Protein AF-A0A662V1V0-F1 (afdb_monomer_lite)

Sequence (169 aa):
TSYGFIDRLKAFKAYSDPVEKKAYLLTKFLARRRILKYSDEVNAEVPVDNHLTRIALRIGLISIRGPLFDKVIKEVEVNYEEDIWIRLYIRKAYKLLSRRLGIDPLILDDFLWFFGRKCCVYEKPFCITKIPCKGLGLEFKVCPFKEFCKAFKDKVILNEHTYRNTYYY

Radius of gyration: 16.56 Å; chains: 1; bounding box: 36×38×41 Å

Structure (mmCIF, N/CA/C/O backbone):
data_AF-A0A662V1V0-F1
#
_entry.id   AF-A0A662V1V0-F1
#
loop_
_atom_site.group_PDB
_atom_site.id
_atom_site.type_symbol
_atom_site.label_atom_id
_atom_site.label_alt_id
_atom_site.label_comp_id
_atom_site.label_asym_id
_atom_site.label_entity_id
_atom_site.label_seq_id
_atom_site.pdbx_PDB_ins_code
_atom_site.Cartn_x
_atom_site.Cartn_y
_atom_site.Cartn_z
_atom_site.occupancy
_atom_site.B_iso_or_equiv
_atom_site.auth_seq_id
_atom_site.auth_comp_id
_atom_site.auth_asym_id
_atom_site.auth_atom_id
_atom_site.pdbx_PDB_model_num
ATOM 1 N N . THR A 1 1 ? -21.864 16.178 16.562 1.00 48.38 1 THR A N 1
ATOM 2 C CA . THR A 1 1 ? -21.367 15.091 15.686 1.00 48.38 1 THR A CA 1
ATOM 3 C C . THR A 1 1 ? -20.425 14.221 16.495 1.00 48.38 1 THR A C 1
ATOM 5 O O . THR A 1 1 ? -19.496 14.750 17.086 1.00 48.38 1 THR A O 1
ATOM 8 N N . SER A 1 2 ? -20.708 12.924 16.637 1.00 60.28 2 SER A N 1
ATOM 9 C CA . SER A 1 2 ? -19.844 12.014 17.407 1.00 60.28 2 SER A CA 1
ATOM 10 C C . SER A 1 2 ? -18.673 11.557 16.535 1.00 60.28 2 SER A C 1
ATOM 12 O O . SER A 1 2 ? -18.903 11.013 15.460 1.00 60.28 2 SER A O 1
ATOM 14 N N . TYR A 1 3 ? -17.438 11.789 16.982 1.00 78.31 3 TYR A N 1
ATOM 15 C CA . TYR A 1 3 ? -16.227 11.316 16.303 1.00 78.31 3 TYR A CA 1
ATOM 16 C C . TYR A 1 3 ? -16.090 9.788 16.409 1.00 78.31 3 TYR A C 1
ATOM 18 O O . TYR A 1 3 ? -16.262 9.226 17.503 1.00 78.31 3 TYR A O 1
ATOM 26 N N . GLY A 1 4 ? -15.753 9.129 15.292 1.00 86.88 4 GLY A N 1
ATOM 27 C CA . GLY A 1 4 ? -15.513 7.684 15.219 1.00 86.88 4 GLY A CA 1
ATOM 28 C C . GLY A 1 4 ? -14.192 7.258 15.871 1.00 86.88 4 GLY A C 1
ATOM 29 O O . GLY A 1 4 ? -13.386 8.092 16.283 1.00 86.88 4 GLY A O 1
ATOM 30 N N . PHE A 1 5 ? -13.951 5.946 15.977 1.00 90.06 5 PHE A N 1
ATOM 31 C CA . PHE A 1 5 ? -12.741 5.406 16.619 1.00 90.06 5 PHE A CA 1
ATOM 32 C C . PHE A 1 5 ? -11.446 5.940 15.984 1.00 90.06 5 PHE A C 1
ATOM 34 O O . PHE A 1 5 ? -10.576 6.432 16.699 1.00 90.06 5 PHE A O 1
ATOM 41 N N . ILE A 1 6 ? -11.355 5.917 14.649 1.00 91.06 6 ILE A N 1
ATOM 42 C CA . ILE A 1 6 ? -10.198 6.432 13.898 1.00 91.06 6 ILE A CA 1
ATOM 43 C C . ILE A 1 6 ? -9.987 7.929 14.160 1.00 91.06 6 ILE A C 1
ATOM 45 O O . ILE A 1 6 ? -8.865 8.353 14.423 1.00 91.06 6 ILE A O 1
ATOM 49 N N . ASP A 1 7 ? -11.059 8.724 14.168 1.00 90.00 7 ASP A N 1
ATOM 50 C CA . ASP A 1 7 ? -10.963 10.167 14.407 1.00 90.00 7 ASP A CA 1
ATOM 51 C C . ASP A 1 7 ? -10.478 10.493 15.818 1.00 90.00 7 ASP A C 1
ATOM 53 O O . ASP A 1 7 ? -9.671 11.400 16.002 1.00 90.00 7 ASP A O 1
ATOM 57 N N . ARG A 1 8 ? -10.907 9.716 16.818 1.00 92.00 8 ARG A N 1
ATOM 58 C CA . ARG A 1 8 ? -10.439 9.876 18.203 1.00 92.00 8 ARG A CA 1
ATOM 59 C C . ARG A 1 8 ? -8.948 9.578 18.346 1.00 92.00 8 ARG A C 1
ATOM 61 O O . ARG A 1 8 ? -8.285 10.216 19.160 1.00 92.00 8 ARG A O 1
ATOM 68 N N . LEU A 1 9 ? -8.402 8.653 17.552 1.00 93.50 9 LEU A N 1
ATOM 69 C CA . LEU A 1 9 ? -6.971 8.344 17.581 1.00 93.50 9 LEU A CA 1
ATOM 70 C C . LEU A 1 9 ? -6.109 9.514 17.088 1.00 93.50 9 LEU A C 1
ATOM 72 O O . LEU A 1 9 ? -4.989 9.665 17.571 1.00 93.50 9 LEU A O 1
ATOM 76 N N . LYS A 1 10 ? -6.624 10.387 16.211 1.00 91.00 10 LYS A N 1
ATOM 77 C CA . LYS A 1 10 ? -5.875 11.539 15.666 1.00 91.00 10 LYS A CA 1
ATOM 78 C C . LYS A 1 10 ? -5.424 12.546 16.728 1.00 91.00 10 LYS A C 1
ATOM 80 O O . LYS A 1 10 ? -4.506 13.317 16.470 1.00 91.00 10 LYS A O 1
ATOM 85 N N . ALA A 1 11 ? -6.021 12.520 17.922 1.00 92.50 11 ALA A N 1
ATOM 86 C CA . ALA A 1 11 ? -5.571 13.321 19.060 1.00 92.50 11 ALA A CA 1
ATOM 87 C C . ALA A 1 11 ? -4.157 12.937 19.542 1.00 92.50 11 ALA A C 1
ATOM 89 O O . ALA A 1 11 ? -3.470 13.741 20.170 1.00 92.50 11 ALA A O 1
ATOM 90 N N . PHE A 1 12 ? -3.701 11.719 19.245 1.00 93.81 12 PHE A N 1
ATOM 91 C CA . PHE A 1 12 ? -2.374 11.240 19.604 1.00 93.81 12 PHE A CA 1
ATOM 92 C C . PHE A 1 12 ? -1.431 11.349 18.402 1.00 93.81 12 PHE A C 1
ATOM 94 O O . PHE A 1 12 ? -1.694 10.789 17.337 1.00 93.81 12 PHE A O 1
ATOM 101 N N . LYS A 1 13 ? -0.264 11.972 18.603 1.00 91.12 13 LYS A N 1
ATOM 102 C CA . LYS A 1 13 ? 0.767 12.166 17.562 1.00 91.12 13 LYS A CA 1
ATOM 103 C C . LYS A 1 13 ? 1.178 10.870 16.840 1.00 91.12 13 LYS A C 1
ATOM 105 O O . LYS A 1 13 ? 1.510 10.885 15.663 1.00 91.12 13 LYS A O 1
ATOM 110 N N . ALA A 1 14 ? 1.121 9.721 17.516 1.00 90.75 14 ALA A N 1
ATOM 111 C CA . ALA A 1 14 ? 1.430 8.425 16.906 1.00 90.75 14 ALA A CA 1
ATOM 112 C C . ALA A 1 14 ? 0.438 7.997 15.799 1.00 90.75 14 ALA A C 1
ATOM 114 O O . ALA A 1 14 ? 0.784 7.160 14.964 1.00 90.75 14 ALA A O 1
ATOM 115 N N . TYR A 1 15 ? -0.771 8.566 15.780 1.00 93.31 15 TYR A N 1
ATOM 116 C CA . TYR A 1 15 ? -1.839 8.271 14.819 1.00 93.31 15 TYR A CA 1
ATOM 117 C C . TYR A 1 15 ? -2.230 9.495 13.973 1.00 93.31 15 TYR A C 1
ATOM 119 O O . TYR A 1 15 ? -3.259 9.464 13.304 1.00 93.31 15 TYR A O 1
ATOM 127 N N . SER A 1 16 ? -1.412 10.554 13.956 1.00 90.50 16 SER A N 1
ATOM 128 C CA . SER A 1 16 ? -1.654 11.757 13.145 1.00 90.50 16 SER A CA 1
ATOM 129 C C . SER A 1 16 ? -1.232 11.614 11.677 1.00 90.50 16 SER A C 1
ATOM 131 O O . SER A 1 16 ? -1.162 12.612 10.964 1.00 90.50 16 SER A O 1
ATOM 133 N N . ASP A 1 17 ? -0.929 10.392 11.224 1.00 91.12 17 ASP A N 1
ATOM 134 C CA . ASP A 1 17 ? -0.664 10.102 9.814 1.00 91.12 17 ASP A CA 1
ATOM 135 C C . ASP A 1 17 ? -1.871 10.534 8.963 1.00 91.12 17 ASP A C 1
ATOM 137 O O . ASP A 1 17 ? -2.969 10.014 9.189 1.00 91.12 17 ASP A O 1
ATOM 141 N N . PRO A 1 18 ? -1.699 11.409 7.953 1.00 90.88 18 PRO A N 1
ATOM 142 C CA . PRO A 1 18 ? -2.790 11.823 7.068 1.00 90.88 18 PRO A CA 1
ATOM 143 C C . PRO A 1 18 ? -3.476 10.663 6.332 1.00 90.88 18 PRO A C 1
ATOM 145 O O . PRO A 1 18 ? -4.613 10.802 5.882 1.00 90.88 18 PRO A O 1
ATOM 148 N N . VAL A 1 19 ? -2.800 9.515 6.203 1.00 94.06 19 VAL A N 1
ATOM 149 C CA . VAL A 1 19 ? -3.337 8.299 5.562 1.00 94.06 19 VAL A CA 1
ATOM 150 C C . VAL A 1 19 ? -3.774 7.241 6.582 1.00 94.06 19 VAL A C 1
ATOM 152 O O . VAL A 1 19 ? -4.265 6.174 6.212 1.00 94.06 19 VAL A O 1
ATOM 155 N N . GLU A 1 20 ? -3.669 7.556 7.875 1.00 94.62 20 GLU A N 1
ATOM 156 C CA . GLU A 1 20 ? -4.233 6.795 8.992 1.00 94.62 20 GLU A CA 1
ATOM 157 C C . GLU A 1 20 ? -3.759 5.328 9.059 1.00 94.62 20 GLU A C 1
ATOM 159 O O . GLU A 1 20 ? -4.422 4.493 9.680 1.00 94.62 20 GLU A O 1
ATOM 164 N N . LYS A 1 21 ? -2.598 4.986 8.470 1.00 94.38 21 LYS A N 1
ATOM 165 C CA . LYS A 1 21 ? -2.097 3.599 8.383 1.00 94.38 21 LYS A CA 1
ATOM 166 C C . LYS A 1 21 ? -2.101 2.918 9.752 1.00 94.38 21 LYS A C 1
ATOM 168 O O . LYS A 1 21 ? -2.668 1.838 9.917 1.00 94.38 21 LYS A O 1
ATOM 173 N N . LYS A 1 22 ? -1.481 3.561 10.749 1.00 94.50 22 LYS A N 1
ATOM 174 C CA . LYS A 1 22 ? -1.361 3.026 12.117 1.00 94.50 22 LYS A CA 1
ATOM 175 C C . LYS A 1 22 ? -2.724 2.883 12.802 1.00 94.50 22 LYS A C 1
ATOM 177 O O . LYS A 1 22 ? -2.923 1.932 13.554 1.00 94.50 22 LYS A O 1
ATOM 182 N N . ALA A 1 23 ? -3.673 3.775 12.513 1.00 94.50 23 ALA A N 1
ATOM 183 C CA . ALA A 1 23 ? -5.013 3.733 13.094 1.00 94.50 23 ALA A CA 1
ATOM 184 C C . ALA A 1 23 ? -5.829 2.547 12.548 1.00 94.50 23 ALA A C 1
ATOM 186 O O . ALA A 1 23 ? -6.425 1.792 13.323 1.00 94.50 23 ALA A O 1
ATOM 187 N N . TYR A 1 24 ? -5.795 2.313 11.231 1.00 94.69 24 TYR A N 1
ATOM 188 C CA . TYR A 1 24 ? -6.440 1.141 10.627 1.00 94.69 24 TYR A CA 1
ATOM 189 C C . TYR A 1 24 ? -5.747 -0.167 11.013 1.00 94.69 24 TYR A C 1
ATOM 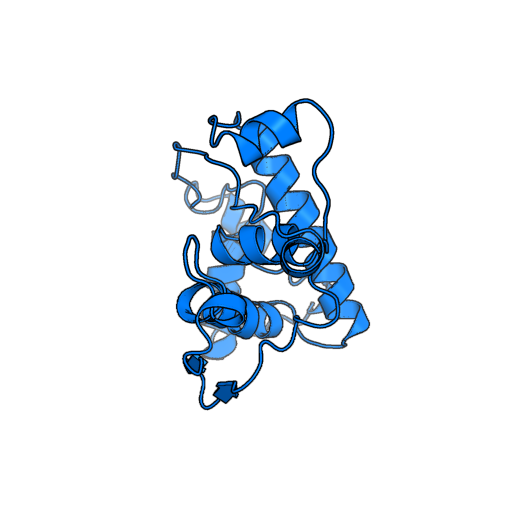191 O O . TYR A 1 24 ? -6.422 -1.161 11.281 1.00 94.69 24 TYR A O 1
ATOM 199 N N . LEU A 1 25 ? -4.417 -0.167 11.139 1.00 95.00 25 LEU A N 1
ATOM 200 C CA . LEU A 1 25 ? -3.676 -1.337 11.608 1.00 95.00 25 LEU A CA 1
ATOM 201 C C . LEU A 1 25 ? -4.051 -1.712 13.052 1.00 95.00 25 LEU A C 1
ATOM 203 O O . LEU A 1 25 ? -4.295 -2.886 13.340 1.00 95.00 25 LEU A O 1
ATOM 207 N N . LEU A 1 26 ? -4.155 -0.727 13.952 1.00 95.19 26 LEU A N 1
ATOM 208 C CA . LEU A 1 26 ? -4.643 -0.954 15.313 1.00 95.19 26 LEU A CA 1
ATOM 209 C C . LEU A 1 26 ? -6.073 -1.507 15.296 1.00 95.19 26 LEU A C 1
ATOM 211 O O . LEU A 1 26 ? -6.352 -2.514 15.948 1.00 95.19 26 LEU A O 1
ATOM 215 N N . THR A 1 27 ? -6.958 -0.880 14.518 1.00 93.44 27 THR A N 1
ATOM 216 C CA . THR A 1 27 ? -8.356 -1.312 14.356 1.00 93.44 27 THR A CA 1
ATOM 217 C C . THR A 1 27 ? -8.428 -2.773 13.923 1.00 93.44 27 THR A C 1
ATOM 219 O O . THR A 1 27 ? -9.130 -3.561 14.558 1.00 93.44 27 THR A O 1
ATOM 222 N N . LYS A 1 28 ? -7.624 -3.172 12.927 1.00 93.62 28 LYS A N 1
ATOM 223 C CA . LYS A 1 28 ? -7.496 -4.566 12.484 1.00 93.62 28 LYS A CA 1
ATOM 224 C C . LYS A 1 28 ? -7.129 -5.492 13.635 1.00 93.62 28 LYS A C 1
ATOM 226 O O . LYS A 1 28 ? -7.796 -6.503 13.849 1.00 93.62 28 LYS A O 1
ATOM 231 N N . PHE A 1 29 ? -6.094 -5.162 14.404 1.00 95.19 29 PHE A N 1
ATOM 232 C CA . PHE A 1 29 ? -5.645 -6.025 15.495 1.00 95.19 29 PHE A CA 1
ATOM 233 C C . PHE A 1 29 ? -6.669 -6.180 16.617 1.00 95.19 29 PHE A C 1
ATOM 235 O O . PHE A 1 29 ? -6.803 -7.290 17.144 1.00 95.19 29 PHE A O 1
ATOM 242 N N . LEU A 1 30 ? -7.376 -5.106 16.969 1.00 94.75 30 LEU A N 1
ATOM 243 C CA . LEU A 1 30 ? -8.431 -5.131 17.979 1.00 94.75 30 LEU A CA 1
ATOM 244 C C . LEU A 1 30 ? -9.651 -5.919 17.488 1.00 94.75 30 LEU A C 1
ATOM 246 O O . LEU A 1 30 ? -10.179 -6.750 18.227 1.00 94.75 30 LEU A O 1
ATOM 250 N N . ALA A 1 31 ? -10.054 -5.717 16.232 1.00 91.56 31 ALA A N 1
ATOM 251 C CA . ALA A 1 31 ? -11.191 -6.405 15.633 1.00 91.56 31 ALA A CA 1
ATOM 252 C C . ALA A 1 31 ? -10.961 -7.911 15.489 1.00 91.56 31 ALA A C 1
ATOM 254 O O . ALA A 1 31 ? -11.799 -8.713 15.901 1.00 91.56 31 ALA A O 1
ATOM 255 N N . ARG A 1 32 ? -9.781 -8.326 15.009 1.00 90.88 32 ARG A N 1
ATOM 256 C CA . ARG A 1 32 ? -9.412 -9.751 14.900 1.00 90.88 32 ARG A CA 1
ATOM 257 C C . ARG A 1 32 ? -9.402 -10.471 16.248 1.00 90.88 32 ARG A C 1
ATOM 259 O O . ARG A 1 32 ? -9.681 -11.663 16.302 1.00 90.88 32 ARG A O 1
ATOM 266 N N . ARG A 1 33 ? -9.114 -9.745 17.332 1.00 94.44 33 ARG A N 1
ATOM 267 C CA . ARG A 1 33 ? -9.143 -10.256 18.712 1.00 94.44 33 ARG A CA 1
ATOM 268 C C . ARG A 1 33 ? -10.507 -10.122 19.386 1.00 94.44 33 ARG A C 1
ATOM 270 O O . ARG A 1 33 ? -10.624 -10.468 20.554 1.00 94.44 33 ARG A O 1
ATOM 277 N N . ARG A 1 34 ? -11.526 -9.630 18.671 1.00 92.81 34 ARG A N 1
ATOM 278 C CA . ARG A 1 34 ? -12.879 -9.370 19.191 1.00 92.81 34 ARG A CA 1
ATOM 279 C C . ARG A 1 34 ? -12.914 -8.365 20.355 1.00 92.81 34 ARG A C 1
ATOM 281 O O . ARG A 1 34 ? -13.869 -8.356 21.120 1.00 92.81 34 ARG A O 1
ATOM 288 N N . ILE A 1 35 ? -11.894 -7.509 20.468 1.00 94.44 35 ILE A N 1
ATOM 289 C CA . ILE A 1 35 ? -11.827 -6.424 21.463 1.00 94.44 35 ILE A CA 1
ATOM 290 C C . ILE A 1 35 ? -12.645 -5.219 20.987 1.00 94.44 35 ILE A C 1
ATOM 292 O O . ILE A 1 35 ? -13.304 -4.553 21.777 1.00 94.44 35 ILE A O 1
ATOM 296 N N . LEU A 1 36 ? -12.612 -4.947 19.681 1.00 89.00 36 LEU A N 1
ATOM 297 C CA . LEU A 1 36 ? -13.368 -3.875 19.044 1.00 89.00 36 LEU A CA 1
ATOM 298 C C . LEU A 1 36 ? -14.302 -4.477 17.996 1.00 89.00 36 LEU A C 1
ATOM 300 O O . LEU A 1 36 ? -13.846 -5.169 17.092 1.00 89.00 36 LEU A O 1
ATOM 304 N N . LYS A 1 37 ? -15.597 -4.176 18.074 1.00 84.19 37 LYS A N 1
ATOM 305 C CA . LYS A 1 37 ? -16.537 -4.421 16.976 1.00 84.19 37 LYS A CA 1
ATOM 306 C C . LYS A 1 37 ? -16.863 -3.075 16.340 1.00 84.19 37 LYS A C 1
ATOM 308 O O . LYS A 1 37 ? -17.419 -2.212 17.012 1.00 84.19 37 LYS A O 1
ATOM 313 N N . TYR A 1 38 ? -16.497 -2.883 15.078 1.00 80.69 38 TYR A N 1
ATOM 314 C CA . TYR A 1 38 ? -16.928 -1.713 14.315 1.00 80.69 38 TYR A CA 1
ATOM 315 C C . TYR A 1 38 ? -18.156 -2.100 13.489 1.00 80.69 38 TYR A C 1
ATOM 317 O O . TYR A 1 38 ? -18.174 -3.150 12.857 1.00 80.69 38 TYR A O 1
ATOM 325 N N . SER A 1 39 ? -19.209 -1.285 13.554 1.00 71.88 39 SER A N 1
ATOM 326 C CA . SER A 1 39 ? -20.450 -1.469 12.785 1.00 71.88 39 SER A CA 1
ATOM 327 C C . SER A 1 39 ? -20.403 -0.805 11.409 1.00 71.88 39 SER A C 1
ATOM 329 O O . SER A 1 39 ? -21.300 -1.002 10.598 1.00 71.88 39 SER A O 1
ATOM 331 N N . ASP A 1 40 ? -19.373 -0.000 11.159 1.00 77.06 40 ASP A N 1
ATOM 332 C CA . ASP A 1 40 ? -19.223 0.819 9.963 1.00 77.06 40 ASP A CA 1
ATOM 333 C C . ASP A 1 40 ? -18.138 0.255 9.040 1.00 77.06 40 ASP A C 1
ATOM 335 O O . ASP A 1 40 ? -17.069 0.831 8.831 1.00 77.06 40 ASP A O 1
ATOM 339 N N . GLU A 1 41 ? -18.403 -0.937 8.514 1.00 73.25 41 GLU A N 1
ATOM 340 C CA . GLU A 1 41 ? -17.512 -1.615 7.564 1.00 73.25 41 GLU A CA 1
ATOM 341 C C . GLU A 1 41 ? -17.332 -0.803 6.268 1.00 73.25 41 GLU A C 1
ATOM 343 O O . GLU A 1 41 ? -16.303 -0.883 5.588 1.00 73.25 41 GLU A O 1
ATOM 348 N N . VAL A 1 42 ? -18.304 0.061 5.954 1.00 77.50 42 VAL A N 1
ATOM 349 C CA . VAL A 1 42 ? -18.260 0.964 4.800 1.00 77.50 42 VAL A CA 1
ATOM 350 C C . VAL A 1 42 ? -17.141 1.994 4.939 1.00 77.50 42 VAL A C 1
ATOM 352 O O . VAL A 1 42 ? -16.542 2.334 3.920 1.00 77.50 42 VAL A O 1
ATOM 355 N N . ASN A 1 43 ? -16.776 2.400 6.156 1.00 85.69 43 ASN A N 1
ATOM 356 C CA . ASN A 1 43 ? -15.695 3.357 6.407 1.00 85.69 43 ASN A CA 1
ATOM 357 C C . ASN A 1 43 ? -14.340 2.716 6.756 1.00 85.69 43 ASN A C 1
ATOM 359 O O . ASN A 1 43 ? -13.359 3.431 6.940 1.00 85.69 43 ASN A O 1
ATOM 363 N N . ALA A 1 44 ? -14.238 1.384 6.809 1.00 89.81 44 ALA A N 1
ATOM 364 C CA . ALA A 1 44 ? -12.943 0.722 6.963 1.00 89.81 44 ALA A CA 1
ATOM 365 C C . ALA A 1 44 ? -12.040 0.984 5.742 1.00 89.81 44 ALA A C 1
ATOM 367 O O . ALA A 1 44 ? -12.512 0.998 4.608 1.00 89.81 44 ALA A O 1
ATOM 368 N N . GLU A 1 45 ? -10.736 1.130 5.939 1.00 94.50 45 GLU A N 1
ATOM 369 C CA . GLU A 1 45 ? -9.770 1.338 4.857 1.00 94.50 45 GLU A CA 1
ATOM 370 C C . GLU A 1 45 ? -8.585 0.385 5.003 1.00 94.50 45 GLU A C 1
ATOM 372 O O . GLU A 1 45 ? -8.313 -0.151 6.078 1.00 94.50 45 GLU A O 1
ATOM 377 N N . VAL A 1 46 ? -7.855 0.183 3.908 1.00 95.31 46 VAL A N 1
ATOM 378 C CA . VAL A 1 46 ? -6.629 -0.620 3.914 1.00 95.31 46 VAL A CA 1
ATOM 379 C C . VAL A 1 46 ? -5.476 0.191 4.537 1.00 95.31 46 VAL A C 1
ATOM 381 O O . VAL A 1 46 ? -5.241 1.323 4.099 1.00 95.31 46 VAL A O 1
ATOM 384 N N . PRO A 1 47 ? -4.718 -0.346 5.516 1.00 95.50 47 PRO A N 1
ATOM 385 C CA . PRO A 1 47 ? -3.548 0.319 6.091 1.00 95.50 47 PRO A CA 1
ATOM 386 C C . PRO A 1 47 ? -2.354 0.267 5.120 1.00 95.50 47 PRO A C 1
ATOM 388 O O . PRO A 1 47 ? -1.459 -0.564 5.242 1.00 95.50 47 PRO A O 1
ATOM 391 N N . VAL A 1 48 ? -2.338 1.174 4.140 1.00 96.12 48 VAL A N 1
ATOM 392 C CA . VAL A 1 48 ? -1.336 1.194 3.061 1.00 96.12 48 VAL A CA 1
ATOM 393 C C . VAL A 1 48 ? 0.090 1.346 3.599 1.00 96.12 48 VAL A C 1
ATOM 395 O O . VAL A 1 48 ? 0.424 2.335 4.251 1.00 96.12 48 VAL A O 1
ATOM 398 N N . ASP A 1 49 ? 0.944 0.383 3.257 1.00 94.50 49 ASP A N 1
ATOM 399 C CA . ASP A 1 49 ? 2.387 0.401 3.489 1.00 94.50 49 ASP A CA 1
ATOM 400 C C . ASP A 1 49 ? 3.179 0.264 2.172 1.00 94.50 49 ASP A C 1
ATOM 402 O O . ASP A 1 49 ? 2.617 0.287 1.071 1.00 94.50 49 ASP A O 1
ATOM 406 N N . ASN A 1 50 ? 4.500 0.104 2.274 1.00 94.94 50 ASN A N 1
ATOM 407 C CA . ASN A 1 50 ? 5.390 -0.042 1.121 1.00 94.94 50 ASN A CA 1
ATOM 408 C C . ASN A 1 50 ? 5.098 -1.304 0.295 1.00 94.94 50 ASN A C 1
ATOM 410 O O . ASN A 1 50 ? 5.193 -1.280 -0.931 1.00 94.94 50 ASN A O 1
ATOM 414 N N . HIS A 1 51 ? 4.715 -2.411 0.936 1.00 96.75 51 HIS A N 1
ATOM 415 C CA . HIS A 1 51 ? 4.396 -3.657 0.241 1.00 96.75 51 HIS A CA 1
ATOM 416 C C . HIS A 1 51 ? 3.132 -3.504 -0.603 1.00 96.75 51 HIS A C 1
ATOM 418 O O . HIS A 1 51 ? 3.123 -3.857 -1.786 1.00 96.75 51 HIS A O 1
ATOM 424 N N . LEU A 1 52 ? 2.087 -2.927 -0.012 1.00 97.69 52 LEU A N 1
ATOM 425 C CA . LEU A 1 52 ? 0.830 -2.640 -0.691 1.00 97.69 52 LEU A CA 1
ATOM 426 C C . LEU A 1 52 ? 1.017 -1.616 -1.811 1.00 97.69 52 LEU A C 1
ATOM 428 O O . LEU A 1 52 ? 0.426 -1.774 -2.883 1.00 97.69 52 LEU A O 1
ATOM 432 N N . THR A 1 53 ? 1.863 -0.611 -1.579 1.00 97.12 53 THR A N 1
ATOM 433 C CA . THR A 1 53 ? 2.209 0.417 -2.566 1.00 97.12 53 THR A CA 1
ATOM 434 C C . THR A 1 53 ? 2.880 -0.205 -3.784 1.00 97.12 53 THR A C 1
ATOM 436 O O . THR A 1 53 ? 2.413 -0.034 -4.912 1.00 97.12 53 THR A O 1
ATOM 439 N N . ARG A 1 54 ? 3.913 -1.022 -3.561 1.00 96.81 54 ARG A N 1
ATOM 440 C CA . ARG A 1 54 ? 4.618 -1.741 -4.624 1.00 96.81 54 ARG A CA 1
ATOM 441 C C . ARG A 1 54 ? 3.690 -2.647 -5.424 1.00 96.81 54 ARG A C 1
ATOM 443 O O . ARG A 1 54 ? 3.761 -2.652 -6.650 1.00 96.81 54 ARG A O 1
ATOM 450 N N . ILE A 1 55 ? 2.809 -3.403 -4.762 1.00 97.69 55 ILE A N 1
ATOM 451 C CA . ILE A 1 55 ? 1.827 -4.242 -5.464 1.00 97.69 55 ILE A CA 1
ATOM 452 C C . ILE A 1 55 ? 0.923 -3.378 -6.343 1.00 97.69 55 ILE A C 1
ATOM 454 O O . ILE A 1 55 ? 0.793 -3.682 -7.527 1.00 97.69 55 ILE A O 1
ATOM 458 N N . ALA A 1 56 ? 0.340 -2.306 -5.794 1.00 97.88 56 ALA A N 1
ATOM 459 C CA . ALA A 1 56 ? -0.610 -1.455 -6.509 1.00 97.88 56 ALA A CA 1
ATOM 460 C C . ALA A 1 56 ? 0.008 -0.858 -7.780 1.00 97.88 56 ALA A C 1
ATOM 462 O O . ALA A 1 56 ? -0.619 -0.865 -8.841 1.00 97.88 56 ALA A O 1
ATOM 463 N N . LEU A 1 57 ? 1.257 -0.399 -7.677 1.00 96.50 57 LEU A N 1
ATOM 464 C CA . LEU A 1 57 ? 2.024 0.130 -8.799 1.00 96.50 57 LEU A CA 1
ATOM 465 C C . LEU A 1 57 ? 2.353 -0.952 -9.831 1.00 96.50 57 LEU A C 1
ATOM 467 O O . LEU A 1 57 ? 2.101 -0.766 -11.020 1.00 96.50 57 LEU A O 1
ATOM 471 N N . ARG A 1 58 ? 2.865 -2.108 -9.392 1.00 96.31 58 ARG A N 1
ATOM 472 C CA . ARG A 1 58 ? 3.272 -3.191 -10.300 1.00 96.31 58 ARG A CA 1
ATOM 473 C C . ARG A 1 58 ? 2.108 -3.779 -11.076 1.00 96.31 58 ARG A C 1
ATOM 475 O O . ARG A 1 58 ? 2.234 -4.007 -12.277 1.00 96.31 58 ARG A O 1
ATOM 482 N N . ILE A 1 59 ? 0.977 -4.027 -10.419 1.00 96.81 59 ILE A N 1
ATOM 483 C CA . ILE A 1 59 ? -0.187 -4.581 -11.118 1.00 96.81 59 ILE A CA 1
ATOM 484 C C . ILE A 1 59 ? -0.871 -3.543 -12.013 1.00 96.81 59 ILE A C 1
ATOM 486 O O . ILE A 1 59 ? -1.655 -3.926 -12.873 1.00 96.81 59 ILE A O 1
ATOM 490 N N . GLY A 1 60 ? -0.554 -2.256 -11.844 1.00 95.88 60 GLY A N 1
ATOM 491 C CA . GLY A 1 60 ? -1.200 -1.160 -12.558 1.00 95.88 60 GLY A CA 1
ATOM 492 C C . GLY A 1 60 ? -2.567 -0.784 -11.985 1.00 95.88 60 GLY A C 1
ATOM 493 O O . GLY A 1 60 ? -3.378 -0.210 -12.706 1.00 95.88 60 GLY A O 1
ATOM 494 N N . LEU A 1 61 ? -2.830 -1.091 -10.707 1.00 96.69 61 LEU A N 1
ATOM 495 C CA . LEU A 1 61 ? -4.050 -0.664 -10.006 1.00 96.69 61 LEU A CA 1
ATOM 496 C C . LEU A 1 61 ? -4.121 0.865 -9.920 1.00 96.69 61 LEU A C 1
ATOM 498 O O . LEU A 1 61 ? -5.192 1.456 -10.022 1.00 96.69 61 LEU A O 1
ATOM 502 N N . ILE A 1 62 ? -2.956 1.490 -9.770 1.00 95.38 62 ILE A N 1
ATOM 503 C CA . ILE A 1 62 ? -2.745 2.915 -9.991 1.00 95.38 62 ILE A CA 1
ATOM 504 C C . ILE A 1 62 ? -1.565 3.108 -10.948 1.00 95.38 62 ILE A C 1
ATOM 506 O O . ILE A 1 62 ? -0.744 2.211 -11.138 1.00 95.38 62 ILE A O 1
ATOM 510 N N . SER A 1 63 ? -1.468 4.283 -11.563 1.00 92.62 63 SER A N 1
ATOM 511 C CA . SER A 1 63 ? -0.332 4.660 -12.409 1.00 92.62 63 SER A CA 1
ATOM 512 C C . SER A 1 63 ? 0.161 6.047 -12.024 1.00 92.62 63 SER A C 1
ATOM 514 O O . SER A 1 63 ? -0.623 6.993 -11.997 1.00 92.62 63 SER A O 1
ATOM 516 N N . ILE A 1 64 ? 1.461 6.162 -11.766 1.00 92.94 64 ILE A N 1
ATOM 517 C CA . ILE A 1 64 ? 2.142 7.444 -11.570 1.00 92.94 64 ILE A CA 1
ATOM 518 C C . ILE A 1 64 ? 2.585 7.959 -12.944 1.00 92.94 64 ILE A C 1
ATOM 520 O O . ILE A 1 64 ? 2.979 7.173 -13.806 1.00 92.94 64 ILE A O 1
ATOM 524 N N . ARG A 1 65 ? 2.480 9.270 -13.174 1.00 92.00 65 ARG A N 1
ATOM 525 C CA . ARG A 1 65 ? 2.841 9.928 -14.439 1.00 92.00 65 ARG A CA 1
ATOM 526 C C . ARG A 1 65 ? 3.644 11.200 -14.176 1.00 92.00 65 ARG A C 1
ATOM 528 O O . ARG A 1 65 ? 3.626 11.726 -13.065 1.00 92.00 65 ARG A O 1
ATOM 535 N N . GLY A 1 66 ? 4.297 11.706 -15.221 1.00 93.56 66 GLY A N 1
ATOM 536 C CA . GLY A 1 66 ? 5.034 12.969 -15.172 1.00 93.56 66 GLY A CA 1
ATOM 537 C C . GLY A 1 66 ? 6.256 12.914 -14.245 1.00 93.56 66 GLY A C 1
ATOM 538 O O . GLY A 1 66 ? 6.791 11.830 -14.017 1.00 93.56 66 GLY A O 1
ATOM 539 N N . PRO A 1 67 ? 6.680 14.051 -13.665 1.00 94.69 67 PRO A N 1
ATOM 540 C CA . PRO A 1 67 ? 7.908 14.132 -12.866 1.00 94.69 67 PRO A CA 1
ATOM 541 C C . PRO A 1 67 ? 7.954 13.172 -11.669 1.00 94.69 67 PRO A C 1
ATOM 543 O O . PRO A 1 67 ? 9.020 12.697 -11.283 1.00 94.69 67 PRO A O 1
ATOM 546 N N . LEU A 1 68 ? 6.793 12.847 -11.088 1.00 94.81 68 LEU A N 1
ATOM 547 C CA . LEU A 1 68 ? 6.712 11.904 -9.974 1.00 94.81 68 LEU A CA 1
ATOM 548 C C . LEU A 1 68 ? 7.071 10.474 -10.403 1.00 94.81 68 LEU A C 1
ATOM 550 O O . LEU A 1 68 ? 7.642 9.722 -9.618 1.00 94.81 68 LEU A O 1
ATOM 554 N N . PHE A 1 69 ? 6.777 10.102 -11.653 1.00 94.12 69 PHE A N 1
ATOM 555 C CA . PHE A 1 69 ? 7.163 8.801 -12.199 1.00 94.12 69 PHE A CA 1
ATOM 556 C C . PHE A 1 69 ? 8.684 8.685 -12.293 1.00 94.12 69 PHE A C 1
ATOM 558 O O . PHE A 1 69 ? 9.244 7.678 -11.862 1.00 94.12 69 PHE A O 1
ATOM 565 N N . ASP A 1 70 ? 9.348 9.741 -12.772 1.00 94.44 70 ASP A N 1
ATOM 566 C CA . ASP A 1 70 ? 10.808 9.787 -12.869 1.00 94.44 70 ASP A CA 1
ATOM 567 C C . ASP A 1 70 ? 11.477 9.666 -11.499 1.00 94.44 70 ASP A C 1
ATOM 569 O O . ASP A 1 70 ? 12.512 9.011 -11.384 1.00 94.44 70 ASP A O 1
ATOM 573 N N . LYS A 1 71 ? 10.883 10.253 -10.452 1.00 95.62 71 LYS A N 1
ATOM 574 C CA . LYS A 1 71 ? 11.383 10.086 -9.083 1.00 95.62 71 LYS A CA 1
ATOM 575 C C . LYS A 1 71 ? 11.291 8.637 -8.623 1.00 95.62 71 LYS A C 1
ATOM 577 O O . LYS A 1 71 ? 12.286 8.087 -8.166 1.00 95.62 71 LYS A O 1
ATOM 582 N N . VAL A 1 72 ? 10.125 8.011 -8.789 1.00 94.12 72 VAL A N 1
ATOM 583 C CA . VAL A 1 72 ? 9.891 6.632 -8.332 1.00 94.12 72 VAL A CA 1
ATOM 584 C C . VAL A 1 72 ? 10.804 5.648 -9.065 1.00 94.12 72 VAL A C 1
ATOM 586 O O . VAL A 1 72 ? 11.426 4.808 -8.424 1.00 94.12 72 VAL A O 1
ATOM 589 N N . ILE A 1 73 ? 10.933 5.756 -10.392 1.00 92.44 73 ILE A N 1
ATOM 590 C CA . ILE A 1 73 ? 11.754 4.818 -11.175 1.00 92.44 73 ILE A CA 1
ATOM 591 C C . ILE A 1 73 ? 13.260 4.991 -10.931 1.00 92.44 73 ILE A C 1
ATOM 593 O O . ILE A 1 73 ? 13.999 4.015 -11.002 1.00 92.44 73 ILE A O 1
ATOM 597 N N . LYS A 1 74 ? 13.717 6.214 -10.630 1.00 94.06 74 LYS A N 1
ATOM 598 C CA . LYS A 1 74 ? 15.121 6.514 -10.295 1.00 94.06 74 LYS A CA 1
ATOM 599 C C . LYS A 1 74 ? 15.409 6.408 -8.794 1.00 94.06 74 LYS A C 1
ATOM 601 O O . LYS A 1 74 ? 16.493 6.792 -8.367 1.00 94.06 74 LYS A O 1
ATOM 606 N N . GLU A 1 75 ? 14.434 5.950 -8.006 1.00 93.19 75 GLU A N 1
ATOM 607 C CA . GLU A 1 75 ? 14.503 5.832 -6.543 1.00 93.19 75 GLU A CA 1
ATOM 608 C C . GLU A 1 75 ? 14.894 7.143 -5.830 1.00 93.19 75 GLU A C 1
ATOM 610 O O . 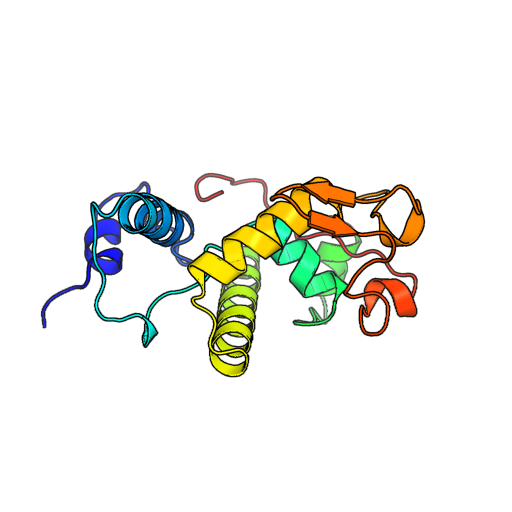GLU A 1 75 ? 15.436 7.144 -4.722 1.00 93.19 75 GLU A O 1
ATOM 615 N N . VAL A 1 76 ? 14.575 8.280 -6.454 1.00 95.88 76 VAL A N 1
ATOM 616 C CA . VAL A 1 76 ? 14.759 9.617 -5.887 1.00 95.88 76 VAL A CA 1
ATOM 617 C C . VAL A 1 76 ? 13.693 9.851 -4.822 1.00 95.88 76 VAL A C 1
ATOM 619 O O . VAL A 1 76 ? 12.515 9.551 -5.021 1.00 95.88 76 VAL A O 1
ATOM 622 N N . GLU A 1 77 ? 14.116 10.408 -3.689 1.00 96.44 77 GLU A N 1
ATOM 623 C CA . GLU A 1 77 ? 13.229 10.708 -2.571 1.00 96.44 77 GLU A CA 1
ATOM 624 C C . GLU A 1 77 ? 12.103 11.670 -2.980 1.00 96.44 77 GLU A C 1
ATOM 626 O O . GLU A 1 77 ? 12.335 12.719 -3.591 1.00 96.44 77 GLU A O 1
ATOM 631 N N . VAL A 1 78 ? 10.870 11.293 -2.643 1.00 96.62 78 VAL A N 1
ATOM 632 C CA . VAL A 1 78 ? 9.693 12.145 -2.819 1.00 96.62 78 VAL A CA 1
ATOM 633 C C . VAL A 1 78 ? 9.532 13.075 -1.620 1.00 96.62 78 VAL A C 1
ATOM 635 O O . VAL A 1 78 ? 10.003 12.791 -0.518 1.00 96.62 78 VAL A O 1
ATOM 638 N N . ASN A 1 79 ? 8.857 14.202 -1.817 1.00 95.62 79 ASN A N 1
ATOM 639 C CA . ASN A 1 79 ? 8.524 15.097 -0.714 1.00 95.62 79 ASN A CA 1
ATOM 640 C C . ASN A 1 79 ? 7.313 14.576 0.092 1.00 95.62 79 ASN A C 1
ATOM 642 O O . ASN A 1 79 ? 6.666 13.593 -0.266 1.00 95.62 79 ASN A O 1
ATOM 646 N N . TYR A 1 80 ? 7.003 15.251 1.201 1.00 94.62 80 TYR A N 1
ATOM 647 C CA . TYR A 1 80 ? 5.916 14.862 2.106 1.00 94.62 80 TYR A CA 1
ATOM 648 C C . TYR A 1 80 ? 4.526 14.852 1.447 1.00 94.62 80 TYR A C 1
ATOM 650 O O . TYR A 1 80 ? 3.711 13.981 1.740 1.00 94.62 80 TYR A O 1
ATOM 658 N N . GLU A 1 81 ? 4.240 15.797 0.553 1.00 95.25 81 GLU A N 1
ATOM 659 C CA . GLU A 1 81 ? 2.942 15.865 -0.126 1.00 95.25 81 GLU A CA 1
ATOM 660 C C . GLU A 1 81 ? 2.801 14.752 -1.166 1.00 95.25 81 GLU A C 1
ATOM 662 O O . GLU A 1 81 ? 1.775 14.077 -1.218 1.00 95.25 81 GLU A O 1
ATOM 667 N N . GLU A 1 82 ? 3.859 14.510 -1.942 1.00 96.38 82 GLU A N 1
ATOM 668 C CA . GLU A 1 82 ? 3.946 13.418 -2.911 1.00 96.38 82 GLU A CA 1
ATOM 669 C C . GLU A 1 82 ? 3.749 12.055 -2.229 1.00 96.38 82 GLU A C 1
ATOM 671 O O . GLU A 1 82 ? 2.960 11.237 -2.706 1.00 96.38 82 GLU A O 1
ATOM 676 N N . ASP A 1 83 ? 4.401 11.843 -1.082 1.00 96.06 83 ASP A N 1
ATOM 677 C CA . ASP A 1 83 ? 4.228 10.664 -0.230 1.00 96.06 83 ASP A CA 1
ATOM 678 C C . ASP A 1 83 ? 2.757 10.438 0.159 1.00 96.06 83 ASP A C 1
ATOM 680 O O . ASP A 1 83 ? 2.193 9.357 -0.057 1.00 96.06 83 ASP A O 1
ATOM 684 N N . ILE A 1 84 ? 2.120 11.480 0.703 1.00 95.38 84 ILE A N 1
ATOM 685 C CA . ILE A 1 84 ? 0.718 11.441 1.125 1.00 95.38 84 ILE A CA 1
ATOM 686 C C . ILE A 1 84 ? -0.187 11.155 -0.066 1.00 95.38 84 ILE A C 1
ATOM 688 O O . ILE A 1 84 ? -1.074 10.307 0.034 1.00 95.38 84 ILE A O 1
ATOM 692 N N . TRP A 1 85 ? 0.012 11.840 -1.192 1.00 96.06 85 TRP A N 1
ATOM 693 C CA . TRP A 1 85 ? -0.820 11.660 -2.375 1.00 96.06 85 TRP A CA 1
ATOM 694 C C . TRP A 1 85 ? -0.739 10.229 -2.883 1.00 96.06 85 TRP A C 1
ATOM 696 O O . TRP A 1 85 ? -1.786 9.598 -3.041 1.00 96.06 85 TRP A O 1
ATOM 706 N N . ILE A 1 86 ? 0.470 9.689 -3.070 1.00 96.44 86 ILE A N 1
ATOM 707 C CA . ILE A 1 86 ? 0.652 8.307 -3.528 1.00 96.44 86 ILE A CA 1
ATOM 708 C C . ILE A 1 86 ? -0.111 7.352 -2.606 1.00 96.44 86 ILE A C 1
ATOM 710 O O . ILE A 1 86 ? -0.966 6.592 -3.072 1.00 96.44 86 ILE A O 1
ATOM 714 N N . ARG A 1 87 ? 0.120 7.437 -1.292 1.00 96.56 87 ARG A N 1
ATOM 715 C CA . ARG A 1 87 ? -0.532 6.553 -0.318 1.00 96.56 87 ARG A CA 1
ATOM 716 C C . ARG A 1 87 ? -2.056 6.726 -0.278 1.00 96.56 87 ARG A C 1
ATOM 718 O O . ARG A 1 87 ? -2.773 5.726 -0.223 1.00 96.56 87 ARG A O 1
ATOM 725 N N . LEU A 1 88 ? -2.577 7.953 -0.363 1.00 96.62 88 LEU A N 1
ATOM 726 C CA . LEU A 1 88 ? -4.022 8.223 -0.393 1.00 96.62 88 LEU A CA 1
ATOM 727 C C . LEU A 1 88 ? -4.695 7.658 -1.646 1.00 96.62 88 LEU A C 1
ATOM 729 O O . LEU A 1 88 ? -5.775 7.071 -1.539 1.00 96.62 88 LEU A O 1
ATOM 733 N N . TYR A 1 89 ? -4.091 7.823 -2.826 1.00 97.56 89 TYR A N 1
ATOM 734 C CA . TYR A 1 89 ? -4.642 7.279 -4.070 1.00 97.56 89 TYR A CA 1
ATOM 735 C C . TYR A 1 89 ? -4.646 5.750 -4.057 1.00 97.56 89 TYR A C 1
ATOM 737 O O . TYR A 1 89 ? -5.630 5.140 -4.476 1.00 97.56 89 TYR A O 1
ATOM 745 N N . ILE A 1 90 ? -3.601 5.129 -3.509 1.00 97.81 90 ILE A N 1
ATOM 746 C CA . ILE A 1 90 ? -3.532 3.672 -3.342 1.00 97.81 90 ILE A CA 1
ATOM 747 C C . ILE A 1 90 ? -4.599 3.178 -2.373 1.00 97.81 90 ILE A C 1
ATOM 749 O O . ILE A 1 90 ? -5.301 2.216 -2.683 1.00 97.81 90 ILE A O 1
ATOM 753 N N . ARG A 1 91 ? -4.775 3.863 -1.237 1.00 97.12 91 ARG A N 1
ATOM 754 C CA . ARG A 1 91 ? -5.818 3.535 -0.256 1.00 97.12 91 ARG A CA 1
ATOM 755 C C . ARG A 1 91 ? -7.200 3.563 -0.904 1.00 97.12 91 ARG A C 1
ATOM 757 O O . ARG A 1 91 ? -7.919 2.569 -0.849 1.00 97.12 91 ARG A O 1
ATOM 764 N N . LYS A 1 92 ? -7.516 4.645 -1.627 1.00 96.69 92 LYS A N 1
ATOM 765 C CA . LYS A 1 92 ? -8.768 4.778 -2.392 1.00 96.69 92 LYS A CA 1
ATOM 766 C C . LYS A 1 92 ? -8.936 3.660 -3.424 1.00 96.69 92 LYS A C 1
ATOM 768 O O . LYS A 1 92 ? -10.023 3.100 -3.545 1.00 96.69 92 LYS A O 1
ATOM 773 N N . ALA A 1 93 ? -7.881 3.308 -4.156 1.00 97.94 93 ALA A N 1
ATOM 774 C CA . ALA A 1 93 ? -7.947 2.252 -5.161 1.00 97.94 93 ALA A CA 1
ATOM 775 C C . ALA A 1 93 ? -8.229 0.875 -4.535 1.00 97.94 93 ALA A C 1
ATOM 777 O O . ALA A 1 93 ? -9.096 0.143 -5.015 1.00 97.94 93 ALA A O 1
ATOM 778 N N . TYR A 1 94 ? -7.571 0.542 -3.422 1.00 97.81 94 TYR A N 1
ATOM 779 C CA . TYR A 1 94 ? -7.858 -0.695 -2.699 1.00 97.81 94 TYR A CA 1
ATOM 780 C C . TYR A 1 94 ? -9.239 -0.697 -2.046 1.00 97.81 94 TYR A C 1
ATOM 782 O O . TYR A 1 94 ? -9.884 -1.743 -2.028 1.00 97.81 94 TYR A O 1
ATOM 790 N N . LYS A 1 95 ? -9.743 0.450 -1.580 1.00 95.44 95 LYS A N 1
ATOM 791 C CA . LYS A 1 95 ? -11.120 0.569 -1.088 1.00 95.44 95 LYS A CA 1
ATOM 792 C C . LYS A 1 95 ? -12.139 0.228 -2.166 1.00 95.44 95 LYS A C 1
ATOM 794 O O . LYS A 1 95 ? -13.074 -0.533 -1.919 1.00 95.44 95 LYS A O 1
ATOM 799 N N . LEU A 1 96 ? -11.947 0.759 -3.373 1.00 96.44 96 LEU A N 1
ATOM 800 C CA . LEU A 1 96 ? -12.793 0.441 -4.524 1.00 96.44 96 LEU A CA 1
ATOM 801 C C . LEU A 1 96 ? -12.716 -1.049 -4.877 1.00 96.44 96 LEU A C 1
ATOM 803 O O . LEU A 1 96 ? -13.751 -1.667 -5.127 1.00 96.44 96 LEU A O 1
ATOM 807 N N . LEU A 1 97 ? -11.515 -1.635 -4.842 1.00 96.31 97 LEU A N 1
ATOM 808 C CA . LEU A 1 97 ? -11.320 -3.066 -5.072 1.00 96.31 97 LEU A CA 1
ATOM 809 C C . LEU A 1 97 ? -12.048 -3.915 -4.021 1.00 96.31 97 LEU A C 1
ATOM 811 O O . LEU A 1 97 ? -12.815 -4.802 -4.383 1.00 96.31 97 LEU A O 1
ATOM 815 N N . SER A 1 98 ? -11.862 -3.609 -2.737 1.00 96.19 98 SER A N 1
ATOM 816 C CA . SER A 1 98 ? -12.537 -4.267 -1.612 1.00 96.19 98 SER A CA 1
ATOM 817 C C . SER A 1 98 ? -14.059 -4.224 -1.772 1.00 96.19 98 SER A C 1
ATOM 819 O O . SER A 1 98 ? -14.707 -5.270 -1.719 1.00 96.19 98 SER A O 1
ATOM 821 N N . ARG A 1 99 ? -14.623 -3.047 -2.081 1.00 94.94 99 ARG A N 1
ATOM 822 C CA . ARG A 1 99 ? -16.063 -2.886 -2.334 1.00 94.94 99 ARG A CA 1
ATOM 823 C C . ARG A 1 99 ? -16.544 -3.736 -3.504 1.00 94.94 99 ARG A C 1
ATOM 825 O O . ARG A 1 99 ? -17.597 -4.354 -3.404 1.00 94.94 99 ARG A O 1
ATOM 832 N N . ARG A 1 100 ? -15.787 -3.779 -4.603 1.00 96.06 100 ARG A N 1
ATOM 833 C CA . ARG A 1 100 ? -16.149 -4.564 -5.792 1.00 96.06 100 ARG A CA 1
ATOM 834 C C . ARG A 1 100 ? -16.094 -6.072 -5.539 1.00 96.06 100 ARG A C 1
ATOM 836 O O . ARG A 1 100 ? -16.865 -6.804 -6.146 1.00 96.06 100 ARG A O 1
ATOM 843 N N . LEU A 1 101 ? -15.195 -6.520 -4.666 1.00 94.62 101 LEU A N 1
ATOM 844 C CA . LEU A 1 101 ? -15.062 -7.925 -4.282 1.00 94.62 101 LEU A CA 1
ATOM 845 C C . LEU A 1 101 ? -16.007 -8.335 -3.142 1.00 94.62 101 LEU A C 1
ATOM 847 O O . LEU A 1 101 ? -16.128 -9.526 -2.875 1.00 94.62 101 LEU A O 1
ATOM 851 N N . GLY A 1 102 ? -16.643 -7.380 -2.455 1.00 94.12 102 GLY A N 1
ATOM 852 C CA . GLY A 1 102 ? -17.416 -7.658 -1.240 1.00 94.12 102 GLY A CA 1
ATOM 853 C C . GLY A 1 102 ? -16.549 -8.185 -0.089 1.00 94.12 102 GLY A C 1
ATOM 854 O O . GLY A 1 102 ? -17.030 -8.952 0.736 1.00 94.12 102 GLY A O 1
ATOM 855 N N . ILE A 1 103 ? -15.263 -7.816 -0.053 1.00 93.69 103 ILE A N 1
ATOM 856 C CA . ILE A 1 103 ? -14.297 -8.271 0.959 1.00 93.69 103 ILE A CA 1
ATOM 857 C C . ILE A 1 103 ? -13.957 -7.107 1.879 1.00 93.69 103 ILE A C 1
ATOM 859 O O . ILE A 1 103 ? -13.663 -6.013 1.401 1.00 93.69 103 ILE A O 1
ATOM 863 N N . ASP A 1 104 ? -13.927 -7.348 3.188 1.00 92.44 104 ASP A N 1
ATOM 864 C CA . ASP A 1 104 ? -13.500 -6.352 4.169 1.00 92.44 104 ASP A CA 1
ATOM 865 C C . ASP A 1 104 ? -12.066 -5.837 3.865 1.00 92.44 104 ASP A C 1
ATOM 867 O O . ASP A 1 104 ? -11.154 -6.643 3.640 1.00 92.44 104 ASP A O 1
ATOM 871 N N . PRO A 1 105 ? -11.826 -4.510 3.858 1.00 94.88 105 PRO A N 1
ATOM 872 C CA . PRO A 1 105 ? -10.512 -3.925 3.570 1.00 94.88 105 PRO A CA 1
ATOM 873 C C . PRO A 1 105 ? -9.369 -4.472 4.438 1.00 94.88 105 PRO A C 1
ATOM 875 O O . PRO A 1 105 ? -8.253 -4.647 3.955 1.00 94.88 105 PRO A O 1
ATOM 878 N N . LEU A 1 106 ? -9.633 -4.784 5.707 1.00 93.62 106 LEU A N 1
ATOM 879 C CA . LEU A 1 106 ? -8.644 -5.322 6.638 1.00 93.62 106 LEU A CA 1
ATOM 880 C C . LEU A 1 106 ? -8.347 -6.804 6.354 1.00 93.62 106 LEU A C 1
ATOM 882 O O . LEU A 1 106 ? -7.250 -7.267 6.652 1.00 93.62 106 LEU A O 1
ATOM 886 N N . ILE A 1 107 ? -9.290 -7.558 5.765 1.00 93.25 107 ILE A N 1
ATOM 887 C CA . ILE A 1 107 ? -9.018 -8.901 5.205 1.00 93.25 107 ILE A CA 1
ATOM 888 C C . ILE A 1 107 ? -8.169 -8.782 3.936 1.00 93.25 107 ILE A C 1
ATOM 890 O O . ILE A 1 107 ? -7.207 -9.531 3.765 1.00 93.25 107 ILE A O 1
ATOM 894 N N . LEU A 1 108 ? -8.509 -7.841 3.050 1.00 95.81 108 LEU A N 1
ATOM 895 C CA . LEU A 1 108 ? -7.746 -7.604 1.824 1.00 95.81 108 LEU A CA 1
ATOM 896 C C . LEU A 1 108 ? -6.283 -7.247 2.143 1.00 95.81 108 LEU A C 1
ATOM 898 O O . LEU A 1 108 ? -5.369 -7.768 1.503 1.00 95.81 108 LEU A O 1
ATOM 902 N N . ASP A 1 109 ? -6.065 -6.424 3.169 1.00 96.56 109 ASP A N 1
ATOM 903 C CA . ASP A 1 109 ? -4.742 -6.102 3.701 1.00 96.56 109 ASP A CA 1
ATOM 904 C C . ASP A 1 109 ? -3.939 -7.342 4.113 1.00 96.56 109 ASP A C 1
ATOM 906 O O . ASP A 1 109 ? -2.783 -7.476 3.721 1.00 96.56 109 ASP A O 1
ATOM 910 N N . ASP A 1 110 ? -4.546 -8.278 4.854 1.00 94.69 110 ASP A N 1
ATOM 911 C CA . ASP A 1 110 ? -3.862 -9.488 5.329 1.00 94.69 110 ASP A CA 1
ATOM 912 C C . ASP A 1 110 ? -3.260 -10.288 4.157 1.00 94.69 110 ASP A C 1
ATOM 914 O O . ASP A 1 110 ? -2.101 -10.718 4.213 1.00 94.69 110 ASP A O 1
ATOM 918 N N . PHE A 1 111 ? -4.011 -10.424 3.059 1.00 95.88 111 PHE A N 1
ATOM 919 C CA . PHE A 1 111 ? -3.524 -11.064 1.838 1.00 95.88 111 PHE A CA 1
ATOM 920 C C . PHE A 1 111 ? -2.437 -10.239 1.137 1.00 95.88 111 PHE A C 1
ATOM 922 O O . PHE A 1 111 ? -1.371 -10.778 0.825 1.00 95.88 111 PHE A O 1
ATOM 929 N N . LEU A 1 112 ? -2.685 -8.950 0.881 1.00 97.25 112 LEU A N 1
ATOM 930 C CA . LEU A 1 112 ? -1.760 -8.088 0.136 1.00 97.25 112 LEU A CA 1
ATOM 931 C C . LEU A 1 112 ? -0.421 -7.931 0.855 1.00 97.25 112 LEU A C 1
ATOM 933 O O . LEU A 1 112 ? 0.634 -8.023 0.225 1.00 97.25 112 LEU A O 1
ATOM 937 N N . TRP A 1 113 ? -0.454 -7.745 2.171 1.00 96.62 113 TRP A N 1
ATOM 938 C CA . TRP A 1 113 ? 0.736 -7.607 2.997 1.00 96.62 113 TRP A CA 1
ATOM 939 C C . TRP A 1 113 ? 1.598 -8.870 2.952 1.00 96.62 113 TRP A C 1
ATOM 941 O O . TRP A 1 113 ? 2.801 -8.802 2.681 1.00 96.62 113 TRP A O 1
ATOM 951 N N . PHE A 1 114 ? 0.984 -10.045 3.137 1.00 96.38 114 PHE A N 1
ATOM 952 C CA . PHE A 1 114 ? 1.676 -11.326 2.988 1.00 96.38 114 PHE A CA 1
ATOM 953 C C . PHE A 1 114 ? 2.264 -11.472 1.580 1.00 96.38 114 PHE A C 1
ATOM 955 O O . PHE A 1 114 ? 3.456 -11.764 1.427 1.00 96.38 114 PHE A O 1
ATOM 962 N N . PHE A 1 115 ? 1.442 -11.237 0.556 1.00 97.12 115 PHE A N 1
ATOM 963 C CA . PHE A 1 115 ? 1.836 -11.414 -0.832 1.00 97.12 115 PHE A CA 1
ATOM 964 C C . PHE A 1 115 ? 3.005 -10.496 -1.198 1.00 97.12 115 PHE A C 1
ATOM 966 O O . PHE A 1 115 ? 3.958 -10.934 -1.840 1.00 97.12 115 PHE A O 1
ATOM 973 N N . GLY A 1 116 ? 2.991 -9.243 -0.748 1.00 96.50 116 GLY A N 1
ATOM 974 C CA . GLY A 1 116 ? 4.052 -8.274 -1.019 1.00 96.50 116 GLY A CA 1
ATOM 975 C C . GLY A 1 116 ? 5.350 -8.605 -0.294 1.00 96.50 116 GLY A C 1
ATOM 976 O O . GLY A 1 116 ? 6.429 -8.424 -0.860 1.00 96.50 116 GLY A O 1
ATOM 977 N N . ARG A 1 117 ? 5.255 -9.149 0.923 1.00 95.38 117 ARG A N 1
ATOM 978 C CA . ARG A 1 117 ? 6.413 -9.527 1.738 1.00 95.38 117 ARG A CA 1
ATOM 979 C C . ARG A 1 117 ? 7.081 -10.827 1.288 1.00 95.38 117 ARG A C 1
ATOM 981 O O . ARG A 1 117 ? 8.288 -10.975 1.465 1.00 95.38 117 ARG A O 1
ATOM 988 N N . LYS A 1 118 ? 6.312 -11.786 0.766 1.00 94.62 118 LYS A N 1
ATOM 989 C CA . LYS A 1 118 ? 6.802 -13.141 0.455 1.00 94.62 118 LYS A CA 1
ATOM 990 C C . LYS A 1 118 ? 6.867 -13.455 -1.036 1.00 94.62 118 LYS A C 1
ATOM 992 O O . LYS A 1 118 ? 7.764 -14.183 -1.443 1.00 94.62 118 LYS A O 1
ATOM 997 N N . CYS A 1 119 ? 5.950 -12.921 -1.841 1.00 95.31 119 CYS A N 1
ATOM 998 C CA . CYS A 1 119 ? 5.827 -13.273 -3.257 1.00 95.31 119 CYS A CA 1
ATOM 999 C C . CYS A 1 119 ? 6.283 -12.135 -4.184 1.00 95.31 119 CYS A C 1
ATOM 1001 O O . CYS A 1 119 ? 7.114 -12.344 -5.062 1.00 95.31 119 CYS A O 1
ATOM 1003 N N . CYS A 1 120 ? 5.759 -10.920 -4.008 1.00 96.25 120 CYS A N 1
ATOM 1004 C CA . CYS A 1 120 ? 6.040 -9.758 -4.859 1.00 96.25 120 CYS A CA 1
ATOM 1005 C C . CYS A 1 120 ? 7.130 -8.860 -4.247 1.00 96.25 120 CYS A C 1
ATOM 1007 O O . CYS A 1 120 ? 6.913 -7.680 -3.956 1.00 96.25 120 CYS A O 1
ATOM 1009 N N . VAL A 1 121 ? 8.307 -9.444 -4.017 1.00 94.81 121 VAL A N 1
ATOM 1010 C CA . VAL A 1 121 ? 9.474 -8.764 -3.427 1.00 94.81 121 VAL A CA 1
ATOM 1011 C C . VAL A 1 121 ? 10.199 -7.871 -4.445 1.00 94.81 121 VAL A C 1
ATOM 1013 O O . VAL A 1 121 ? 9.945 -7.987 -5.643 1.00 94.81 121 VAL A O 1
ATOM 1016 N N . TYR A 1 122 ? 11.076 -6.978 -3.977 1.00 90.19 122 TYR A N 1
ATOM 1017 C CA . TYR A 1 122 ? 11.769 -5.957 -4.782 1.00 90.19 122 TYR A CA 1
ATOM 1018 C C . TYR A 1 122 ? 12.452 -6.513 -6.036 1.00 90.19 122 TYR A C 1
ATOM 1020 O O . TYR A 1 122 ? 11.972 -6.290 -7.141 1.00 90.19 122 TYR A O 1
ATOM 1028 N N . GLU A 1 123 ? 13.528 -7.273 -5.882 1.00 81.06 123 GLU A N 1
ATOM 1029 C CA . GLU A 1 123 ? 14.366 -7.648 -7.028 1.00 81.06 123 GLU A CA 1
ATOM 1030 C C . GLU A 1 123 ? 13.872 -8.906 -7.737 1.00 81.06 123 GLU A C 1
ATOM 1032 O O . GLU A 1 123 ? 13.751 -8.958 -8.958 1.00 81.06 123 GLU A O 1
ATOM 1037 N N . LYS A 1 124 ? 13.585 -9.946 -6.954 1.00 88.31 124 LYS A N 1
ATOM 1038 C CA . LYS A 1 124 ? 13.341 -11.301 -7.452 1.00 88.31 124 LYS A CA 1
ATOM 1039 C C . LYS A 1 124 ? 11.934 -11.771 -7.074 1.00 88.31 124 LYS A C 1
ATOM 1041 O O . LYS A 1 124 ? 11.800 -12.716 -6.294 1.00 88.31 124 LYS A O 1
ATOM 1046 N N . PRO A 1 125 ? 10.868 -11.111 -7.571 1.00 93.19 125 PRO A N 1
ATOM 1047 C CA . PRO A 1 125 ? 9.512 -11.545 -7.298 1.00 93.19 125 PRO A CA 1
ATOM 1048 C C . PRO A 1 125 ? 9.280 -12.953 -7.849 1.00 93.19 125 PRO A C 1
ATOM 1050 O O .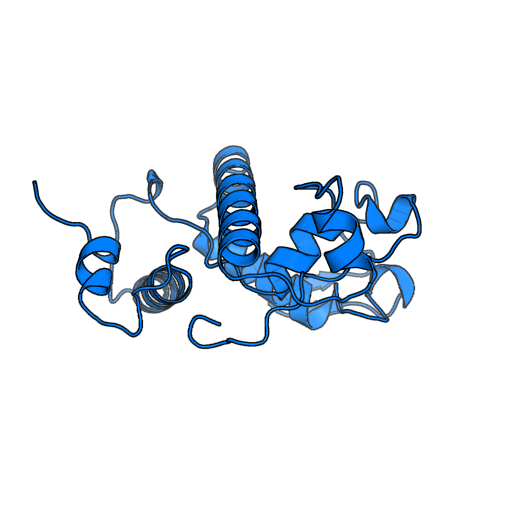 PRO A 1 125 ? 9.853 -13.370 -8.857 1.00 93.19 125 PRO A O 1
ATOM 1053 N N . PHE A 1 126 ? 8.375 -13.669 -7.200 1.00 93.81 126 PHE A N 1
ATOM 1054 C CA . PHE A 1 126 ? 7.990 -15.036 -7.524 1.00 93.81 126 PHE A CA 1
ATOM 1055 C C . PHE A 1 126 ? 7.631 -15.245 -9.008 1.00 93.81 126 PHE A C 1
ATOM 1057 O O . PHE A 1 126 ? 7.998 -16.259 -9.602 1.00 93.81 126 PHE A O 1
ATOM 1064 N N . CYS A 1 127 ? 6.968 -14.270 -9.643 1.00 92.50 127 CYS A N 1
ATOM 1065 C CA . CYS A 1 127 ? 6.633 -14.334 -11.071 1.00 92.50 127 CYS A CA 1
ATOM 1066 C C . CYS A 1 127 ? 7.857 -14.431 -12.001 1.00 92.50 127 CYS A C 1
ATOM 1068 O O . CYS A 1 127 ? 7.696 -14.832 -13.152 1.00 92.50 127 CYS A O 1
ATOM 1070 N N . ILE A 1 128 ? 9.051 -14.093 -11.507 1.00 91.12 128 ILE A N 1
ATOM 1071 C CA . ILE A 1 128 ? 10.329 -14.179 -12.219 1.00 91.12 128 ILE A CA 1
ATOM 1072 C C . ILE A 1 128 ? 11.119 -15.408 -11.762 1.00 91.12 128 ILE A C 1
ATOM 1074 O O . ILE A 1 128 ? 11.586 -16.175 -12.600 1.00 91.12 128 ILE A O 1
ATOM 1078 N N . THR A 1 129 ? 11.249 -15.631 -10.449 1.00 90.31 129 THR A N 1
ATOM 1079 C CA . THR A 1 129 ? 12.083 -16.723 -9.908 1.00 90.31 129 THR A CA 1
ATOM 1080 C C . THR A 1 129 ? 11.499 -18.111 -10.121 1.00 90.31 129 THR A C 1
ATOM 1082 O O . THR A 1 129 ? 12.250 -19.081 -10.117 1.00 90.31 129 THR A O 1
ATOM 1085 N N . LYS A 1 130 ? 10.171 -18.223 -10.272 1.00 84.88 130 LYS A N 1
ATOM 1086 C CA . LYS A 1 130 ? 9.423 -19.493 -10.339 1.00 84.88 130 LYS A CA 1
ATOM 1087 C C . LYS A 1 130 ? 9.569 -20.388 -9.096 1.00 84.88 130 LYS A C 1
ATOM 1089 O O . LYS A 1 130 ? 9.110 -21.526 -9.119 1.00 84.88 130 LYS A O 1
ATOM 1094 N N . ILE A 1 131 ? 10.151 -19.885 -8.003 1.00 88.88 131 ILE A N 1
ATOM 1095 C CA . ILE A 1 131 ? 10.206 -20.588 -6.714 1.00 88.88 131 ILE A CA 1
ATOM 1096 C C . ILE A 1 131 ? 8.832 -20.459 -6.046 1.00 88.88 131 ILE A C 1
ATOM 1098 O O . ILE A 1 131 ? 8.438 -19.326 -5.775 1.00 88.88 131 ILE A O 1
ATOM 1102 N N . PRO A 1 132 ? 8.103 -21.557 -5.758 1.00 91.19 132 PRO A N 1
ATOM 1103 C CA . PRO A 1 132 ? 6.752 -21.484 -5.204 1.00 91.19 132 PRO A CA 1
ATOM 1104 C C . PRO A 1 132 ? 6.654 -20.565 -3.984 1.00 91.19 132 PRO A C 1
ATOM 1106 O O . PRO A 1 132 ? 7.424 -20.697 -3.030 1.00 91.19 132 PRO A O 1
ATOM 1109 N N . CYS A 1 133 ? 5.689 -19.644 -4.001 1.00 93.75 133 CYS A N 1
ATOM 1110 C CA . CYS A 1 133 ? 5.451 -18.761 -2.864 1.00 93.75 133 CYS A CA 1
ATOM 1111 C C . CYS A 1 133 ? 4.509 -19.431 -1.860 1.00 93.75 133 CYS A C 1
ATOM 1113 O O . CYS A 1 133 ? 3.424 -19.872 -2.242 1.00 93.75 133 CYS A O 1
ATOM 1115 N N . LYS A 1 134 ? 4.898 -19.476 -0.579 1.00 93.88 134 LYS A N 1
ATOM 1116 C CA . LYS A 1 134 ? 4.134 -20.140 0.489 1.00 93.88 134 LYS A CA 1
ATOM 1117 C C . LYS A 1 134 ? 3.882 -19.215 1.680 1.00 93.88 134 LYS A C 1
ATOM 1119 O O . LYS A 1 134 ? 4.766 -18.454 2.078 1.00 93.88 134 LYS A O 1
ATOM 1124 N N . GLY A 1 135 ? 2.696 -19.316 2.276 1.00 90.62 135 GLY A N 1
ATOM 1125 C CA . GLY A 1 135 ? 2.328 -18.663 3.538 1.00 90.62 135 GLY A CA 1
ATOM 1126 C C . GLY A 1 135 ? 0.824 -18.423 3.669 1.00 90.62 135 GLY A C 1
ATOM 1127 O O . GLY A 1 135 ? 0.086 -18.593 2.707 1.00 90.62 135 GLY A O 1
ATOM 1128 N N . LEU A 1 136 ? 0.361 -18.092 4.881 1.00 87.81 136 LEU A N 1
ATOM 1129 C CA . LEU A 1 136 ? -1.072 -18.037 5.234 1.00 87.81 136 LEU A CA 1
ATOM 1130 C C . LEU A 1 136 ? -1.850 -19.335 4.918 1.00 87.81 136 LEU A C 1
ATOM 1132 O O . LEU A 1 136 ? -3.038 -19.292 4.627 1.00 87.81 136 LEU A O 1
ATOM 1136 N N . GLY A 1 137 ? -1.181 -20.493 4.942 1.00 91.06 137 GLY A N 1
ATOM 1137 C CA . GLY A 1 137 ? -1.786 -21.766 4.523 1.00 91.06 137 GLY A CA 1
ATOM 1138 C C . GLY A 1 137 ? -1.996 -21.899 3.008 1.00 91.06 137 GLY A C 1
ATOM 1139 O O . GLY A 1 137 ? -2.636 -22.847 2.568 1.00 91.06 137 GLY A O 1
ATOM 1140 N N . LEU A 1 138 ? -1.454 -20.975 2.208 1.00 90.38 138 LEU A N 1
ATOM 1141 C CA . LEU A 1 138 ? -1.539 -20.963 0.749 1.00 90.38 138 LEU A CA 1
ATOM 1142 C C . LEU A 1 138 ? -0.191 -21.337 0.118 1.00 90.38 138 LEU A C 1
ATOM 1144 O O . LEU A 1 138 ? 0.876 -20.988 0.634 1.00 90.38 138 LEU A O 1
ATOM 1148 N N . GLU A 1 139 ? -0.246 -21.995 -1.040 1.00 94.50 139 GLU A N 1
ATOM 1149 C CA . GLU A 1 139 ? 0.903 -22.257 -1.909 1.00 94.50 139 GLU A CA 1
ATOM 1150 C C . GLU A 1 139 ? 0.573 -21.856 -3.351 1.00 94.50 139 GLU A C 1
ATOM 1152 O O . GLU A 1 139 ? -0.332 -22.405 -3.979 1.00 94.50 139 GLU A O 1
ATOM 1157 N N . PHE A 1 140 ? 1.339 -20.911 -3.893 1.00 93.94 140 PHE A N 1
ATOM 1158 C CA . PHE A 1 140 ? 1.213 -20.464 -5.274 1.00 93.94 140 PHE A CA 1
ATOM 1159 C C . PHE A 1 140 ? 2.307 -21.089 -6.135 1.00 93.94 140 PHE A C 1
ATOM 1161 O O . PHE A 1 140 ? 3.496 -20.856 -5.910 1.00 93.94 140 PHE A O 1
ATOM 1168 N N . LYS A 1 141 ? 1.894 -21.836 -7.166 1.00 94.19 141 LYS A N 1
ATOM 1169 C CA . LYS A 1 141 ? 2.780 -22.370 -8.221 1.00 94.19 141 LYS A CA 1
ATOM 1170 C C . LYS A 1 141 ? 2.934 -21.422 -9.412 1.00 94.19 141 LYS A C 1
ATOM 1172 O O . LYS A 1 141 ? 3.943 -21.462 -10.106 1.00 94.19 141 LYS A O 1
ATOM 1177 N N . VAL A 1 142 ? 1.975 -20.512 -9.596 1.00 93.50 142 VAL A N 1
ATOM 1178 C CA . VAL A 1 142 ? 2.035 -19.398 -10.553 1.00 93.50 142 VAL A CA 1
ATOM 1179 C C . VAL A 1 142 ? 1.549 -18.126 -9.859 1.00 93.50 142 VAL A C 1
ATOM 1181 O O . VAL A 1 142 ? 0.678 -18.188 -8.994 1.00 93.50 142 VAL A O 1
ATOM 1184 N N . CYS A 1 143 ? 2.130 -16.971 -10.201 1.00 94.44 143 CYS A N 1
ATOM 1185 C CA . CYS A 1 143 ? 1.702 -15.689 -9.642 1.00 94.44 143 CYS A CA 1
ATOM 1186 C C . CYS A 1 143 ? 0.230 -15.417 -10.011 1.00 94.44 143 CYS A C 1
ATOM 1188 O O . CYS A 1 143 ? -0.075 -15.381 -11.205 1.00 94.44 143 CYS A O 1
ATOM 1190 N N . PRO A 1 1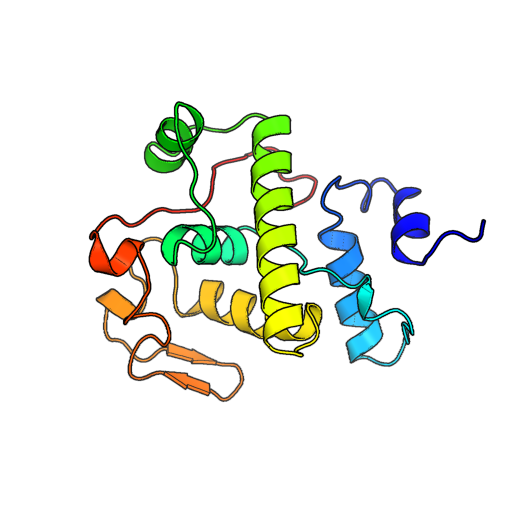44 ? -0.664 -15.161 -9.036 1.00 94.50 144 PRO A N 1
ATOM 1191 C CA . PRO A 1 144 ? -2.091 -14.958 -9.301 1.00 94.50 144 PRO A CA 1
ATOM 1192 C C . PRO A 1 144 ? -2.378 -13.712 -10.148 1.00 94.50 144 PRO A C 1
ATOM 1194 O O . PRO A 1 144 ? -3.440 -13.600 -10.745 1.00 94.50 144 PRO A O 1
ATOM 1197 N N . PHE A 1 145 ? -1.430 -12.775 -10.226 1.00 95.50 145 PHE A N 1
ATOM 1198 C CA . PHE A 1 145 ? -1.579 -11.537 -10.991 1.00 95.50 145 PHE A CA 1
ATOM 1199 C C . PHE A 1 145 ? -0.902 -11.586 -12.360 1.00 95.50 145 PHE A C 1
ATOM 1201 O O . PHE A 1 145 ? -0.914 -10.588 -13.073 1.00 95.50 145 PHE A O 1
ATOM 1208 N N . LYS A 1 146 ? -0.278 -12.708 -12.741 1.00 93.44 146 LYS A N 1
ATOM 1209 C CA . LYS A 1 146 ? 0.571 -12.802 -13.940 1.00 93.44 146 LYS A CA 1
ATOM 1210 C C . LYS A 1 146 ? -0.130 -12.311 -15.214 1.00 93.44 146 LYS A C 1
ATOM 1212 O O . LYS A 1 146 ? 0.467 -11.562 -15.979 1.00 93.44 146 LYS A O 1
ATOM 1217 N N . GLU A 1 147 ? -1.398 -12.673 -15.388 1.00 94.19 147 GLU A N 1
ATOM 1218 C CA . GLU A 1 147 ? -2.172 -12.398 -16.606 1.00 94.19 147 GLU A CA 1
ATOM 1219 C C . GLU A 1 147 ? -2.553 -10.924 -16.792 1.00 94.19 147 GLU A C 1
ATOM 1221 O O . GLU A 1 147 ? -2.880 -10.505 -17.902 1.00 94.19 147 GLU A O 1
ATOM 1226 N N . PHE A 1 148 ? -2.500 -10.105 -15.739 1.00 95.31 148 PHE A N 1
ATOM 1227 C CA . PHE A 1 148 ? -2.878 -8.688 -15.806 1.00 95.31 148 PHE A CA 1
ATOM 1228 C C . PHE A 1 148 ? -1.849 -7.730 -15.202 1.00 95.31 148 PHE A C 1
ATOM 1230 O O . PHE A 1 148 ? -1.978 -6.524 -15.382 1.00 95.31 148 PHE A O 1
ATOM 1237 N N . CYS A 1 149 ? -0.812 -8.235 -14.532 1.00 96.50 149 CYS A N 1
ATOM 1238 C CA . CYS A 1 149 ?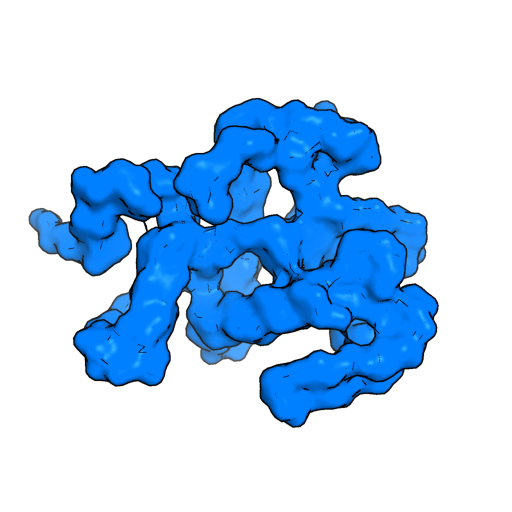 0.217 -7.412 -13.914 1.00 96.50 149 CYS A CA 1
ATOM 1239 C C . CYS A 1 149 ? 0.985 -6.622 -14.976 1.00 96.50 149 CYS A C 1
ATOM 1241 O O . CYS A 1 149 ? 1.750 -7.191 -15.760 1.00 96.50 149 CYS A O 1
ATOM 1243 N N . LYS A 1 150 ? 0.800 -5.301 -14.968 1.00 95.31 150 LYS A N 1
ATOM 1244 C CA . LYS A 1 150 ? 1.425 -4.389 -15.922 1.00 95.31 150 LYS A CA 1
ATOM 1245 C C . LYS A 1 150 ? 2.954 -4.485 -15.914 1.00 95.31 150 LYS A C 1
ATOM 1247 O O . LYS A 1 150 ? 3.549 -4.689 -16.962 1.00 95.31 150 LYS A O 1
ATOM 1252 N N . ALA A 1 151 ? 3.580 -4.460 -14.738 1.00 93.88 151 ALA A N 1
ATOM 1253 C CA . ALA A 1 151 ? 5.033 -4.583 -14.587 1.00 93.88 151 ALA A CA 1
ATOM 1254 C C . ALA A 1 151 ? 5.595 -5.882 -15.186 1.00 93.88 151 ALA A C 1
ATOM 1256 O O . ALA A 1 151 ? 6.684 -5.891 -15.756 1.00 93.88 151 ALA A O 1
ATOM 1257 N N . PHE A 1 152 ? 4.846 -6.986 -15.078 1.00 94.12 152 PHE A N 1
ATOM 1258 C CA . PHE A 1 152 ? 5.250 -8.262 -15.666 1.00 94.12 152 PHE A CA 1
ATOM 1259 C C . PHE A 1 152 ? 5.146 -8.245 -17.198 1.00 94.12 152 PHE A C 1
ATOM 1261 O O . PHE A 1 152 ? 6.059 -8.722 -17.869 1.00 94.12 152 PHE A O 1
ATOM 1268 N N . LYS A 1 153 ? 4.065 -7.675 -17.749 1.00 94.19 153 LYS A N 1
ATOM 1269 C CA . LYS A 1 153 ? 3.851 -7.556 -19.202 1.00 94.19 153 LYS A CA 1
ATOM 1270 C C . LYS A 1 153 ? 4.857 -6.615 -19.862 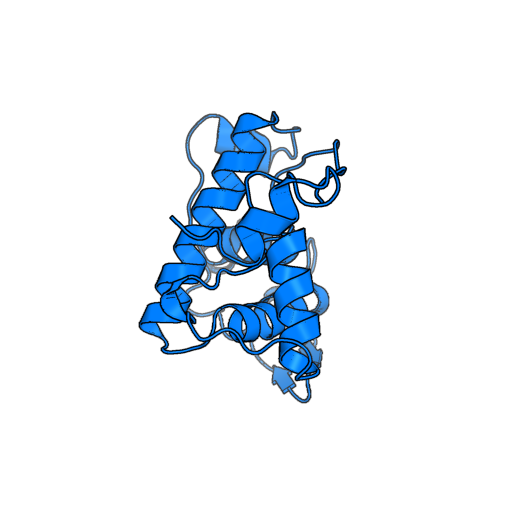1.00 94.19 153 LYS A C 1
ATOM 1272 O O . LYS A 1 153 ? 5.475 -6.988 -20.855 1.00 94.19 153 LYS A O 1
ATOM 1277 N N . ASP A 1 154 ? 5.053 -5.444 -19.266 1.00 91.62 154 ASP A N 1
ATOM 1278 C CA . ASP A 1 154 ? 5.912 -4.382 -19.797 1.00 91.62 154 ASP A CA 1
ATOM 1279 C C . ASP A 1 154 ? 7.402 -4.657 -19.527 1.00 91.62 154 ASP A C 1
ATOM 1281 O O . ASP A 1 154 ? 8.266 -3.960 -20.050 1.00 91.62 154 ASP A O 1
ATOM 1285 N N . LYS A 1 155 ? 7.718 -5.675 -18.709 1.00 89.12 155 LYS A N 1
ATOM 1286 C CA . LYS A 1 155 ? 9.073 -6.000 -18.229 1.00 89.12 155 LYS A CA 1
ATOM 1287 C C . LYS A 1 155 ? 9.753 -4.832 -17.498 1.00 89.12 155 LYS A C 1
ATOM 1289 O O . LYS A 1 155 ? 10.977 -4.750 -17.457 1.00 89.12 155 LYS A O 1
ATOM 1294 N N . VAL A 1 156 ? 8.955 -3.958 -16.881 1.00 86.25 156 VAL A N 1
ATOM 1295 C CA . VAL A 1 156 ? 9.413 -2.832 -16.057 1.00 86.25 156 VAL A CA 1
ATOM 1296 C C . VAL A 1 156 ? 9.042 -3.112 -14.608 1.00 86.25 156 VAL A C 1
ATOM 1298 O O . VAL A 1 156 ? 7.870 -3.074 -14.235 1.00 86.25 156 VAL A O 1
ATOM 1301 N N . ILE A 1 157 ? 10.040 -3.397 -13.771 1.00 84.31 157 ILE A N 1
ATOM 1302 C CA . ILE A 1 157 ? 9.825 -3.637 -12.343 1.00 84.31 157 ILE A CA 1
ATOM 1303 C C . ILE A 1 157 ? 9.878 -2.298 -11.613 1.00 84.31 157 ILE A C 1
ATOM 1305 O O . ILE A 1 157 ? 10.950 -1.755 -11.380 1.00 84.31 157 ILE A O 1
ATOM 1309 N N . LEU A 1 158 ? 8.707 -1.783 -11.241 1.00 87.44 158 LEU A N 1
ATOM 1310 C CA . LEU A 1 158 ? 8.598 -0.587 -10.410 1.00 87.44 158 LEU A CA 1
ATOM 1311 C C . LEU A 1 158 ? 8.544 -0.980 -8.927 1.00 87.44 158 LEU A C 1
ATOM 1313 O O . LEU A 1 158 ? 7.807 -1.899 -8.547 1.00 87.44 158 LEU A O 1
ATOM 1317 N N . ASN A 1 159 ? 9.326 -0.302 -8.093 1.00 92.25 159 ASN A N 1
ATOM 1318 C CA . ASN A 1 159 ? 9.232 -0.386 -6.634 1.00 92.25 159 ASN A CA 1
ATOM 1319 C C . ASN A 1 159 ? 8.257 0.680 -6.103 1.00 92.25 159 ASN A C 1
ATOM 1321 O O . ASN A 1 159 ? 7.665 1.433 -6.877 1.00 92.25 159 ASN A O 1
ATOM 1325 N N . GLU A 1 160 ? 8.013 0.710 -4.795 1.00 93.75 160 GLU A N 1
ATOM 1326 C CA . GLU A 1 160 ? 7.347 1.862 -4.185 1.00 93.75 160 GLU A CA 1
ATOM 1327 C C . GLU A 1 160 ? 8.223 3.124 -4.207 1.00 93.75 160 GLU A C 1
ATOM 1329 O O . GLU A 1 160 ? 9.415 3.062 -4.499 1.00 93.75 160 GLU A O 1
ATOM 1334 N N . HIS A 1 161 ? 7.628 4.277 -3.896 1.00 95.06 161 HIS A N 1
ATOM 1335 C CA . HIS A 1 161 ? 8.366 5.530 -3.775 1.00 95.06 161 HIS A CA 1
ATOM 1336 C C . HIS A 1 161 ? 9.308 5.531 -2.563 1.00 95.06 161 HIS A C 1
ATOM 1338 O O . HIS A 1 161 ? 9.005 4.962 -1.514 1.00 95.06 161 HIS A O 1
ATOM 1344 N N . THR A 1 162 ? 10.433 6.233 -2.690 1.00 94.56 162 THR A N 1
ATOM 1345 C CA . THR A 1 162 ? 11.395 6.426 -1.599 1.00 94.56 162 THR A CA 1
ATOM 1346 C C . THR A 1 162 ? 10.975 7.610 -0.728 1.00 94.56 162 THR A C 1
ATOM 1348 O O . THR A 1 162 ? 10.883 8.730 -1.224 1.00 94.56 162 THR A O 1
ATOM 1351 N N . TYR A 1 163 ? 10.782 7.392 0.575 1.00 93.44 163 TYR A N 1
ATOM 1352 C CA . TYR A 1 163 ? 10.543 8.452 1.564 1.00 93.44 163 TYR A CA 1
ATOM 1353 C C . TYR A 1 163 ? 11.246 8.109 2.885 1.00 93.44 163 TYR A C 1
ATOM 1355 O O . TYR A 1 163 ? 10.949 7.079 3.494 1.00 93.44 163 TYR A O 1
ATOM 1363 N N . ARG A 1 164 ? 12.217 8.923 3.329 1.00 88.19 164 ARG A N 1
ATOM 1364 C CA . ARG A 1 164 ? 13.097 8.565 4.463 1.00 88.19 164 ARG A CA 1
ATOM 1365 C C . ARG A 1 164 ? 12.561 8.998 5.821 1.00 88.19 164 ARG A C 1
ATOM 1367 O O . ARG A 1 164 ? 12.941 8.413 6.835 1.00 88.19 164 ARG A O 1
ATOM 1374 N N . ASN A 1 165 ? 11.666 9.985 5.870 1.00 82.44 165 ASN A N 1
ATOM 1375 C CA . ASN A 1 165 ? 11.031 10.396 7.121 1.00 82.44 165 ASN A CA 1
ATOM 1376 C C . ASN A 1 165 ? 9.930 9.399 7.523 1.00 82.44 165 ASN A C 1
ATOM 1378 O O . ASN A 1 165 ? 8.736 9.599 7.323 1.00 82.44 165 ASN A O 1
ATOM 1382 N N . THR A 1 166 ? 10.347 8.290 8.117 1.00 74.25 166 THR A N 1
ATOM 1383 C CA . THR A 1 166 ? 9.499 7.125 8.390 1.00 74.25 166 THR A CA 1
ATOM 1384 C C . THR A 1 166 ? 8.645 7.242 9.656 1.00 74.25 166 THR A C 1
ATOM 1386 O O . THR A 1 166 ? 8.124 6.240 10.130 1.00 74.25 166 THR A O 1
ATOM 1389 N N . TYR A 1 167 ? 8.426 8.445 10.204 1.00 73.56 167 TYR A N 1
ATOM 1390 C CA . TYR A 1 167 ? 7.665 8.632 11.451 1.00 73.56 167 TYR A CA 1
ATOM 1391 C C . TYR A 1 167 ? 6.282 7.940 11.439 1.00 73.56 167 TYR A C 1
ATOM 1393 O O . TYR A 1 167 ? 5.830 7.384 12.447 1.00 73.56 167 TYR A O 1
ATOM 1401 N N . TYR A 1 168 ? 5.625 7.912 10.277 1.00 68.25 168 TYR A N 1
ATOM 1402 C CA . TYR A 1 168 ? 4.317 7.278 10.068 1.00 68.25 168 TYR A CA 1
ATOM 1403 C C . TYR A 1 168 ? 4.372 5.894 9.408 1.00 68.25 168 TYR A C 1
ATOM 1405 O O . TYR A 1 168 ? 3.336 5.237 9.278 1.00 68.25 168 TYR A O 1
ATOM 1413 N N . TYR A 1 169 ? 5.568 5.433 9.048 1.00 59.66 169 TYR A N 1
ATOM 1414 C CA . TYR A 1 169 ? 5.808 4.123 8.456 1.00 59.66 169 TYR A CA 1
ATOM 1415 C C . TYR A 1 169 ? 5.997 3.036 9.517 1.00 59.66 169 TYR A C 1
ATOM 1417 O O . TYR A 1 169 ? 6.245 3.357 10.704 1.00 59.66 169 TYR A O 1
#

pLDDT: mean 91.99, std 7.16, range [48.38, 97.94]

Foldseek 3Di:
DDDDQLRVCCVDPLQVQPLRLVVLVVVLVCVVVVNDDDPPLLPRWASDDQLLLQQCDQLPLDDDDDPLVVQQLVLNADDPVSVSVSSNVSRVSLSVVCVVVVHRNSVVNVVSVLCSVFAVDQPQHCQRVQPWTDDPNDTDSHDPSCVRGPCNVVVNRTGGHDHDPVSND

Secondary structure (DSSP, 8-state):
-PPPHHHHHTTSGGG--TT-HHHHHHHHHHHHTTS---S-GGG------HHHHHHHHHHTSS---THHHHHHHTTPBPPHHHHHHHHHHHHHHHHHHHHHHT--HHHHHHHHHHHHHHTS-SSS-HHHH-PPEEETTEEESS-TTTTT-HHHHHT----PPB---GGG-